Protein AF-A0A376G4F8-F1 (afdb_monomer_lite)

Sequence (61 aa):
MNDNRKKDALNYHSMGQPGKIAVVPTKPTNTQRDLSLAYSPGVAEPCLEIEKDPENAYKYM

Structure (mmCIF, N/CA/C/O backbone):
data_AF-A0A376G4F8-F1
#
_entry.id   AF-A0A376G4F8-F1
#
loop_
_atom_site.group_PDB
_atom_site.id
_atom_site.type_symbol
_atom_site.label_atom_id
_atom_site.label_alt_id
_atom_site.label_comp_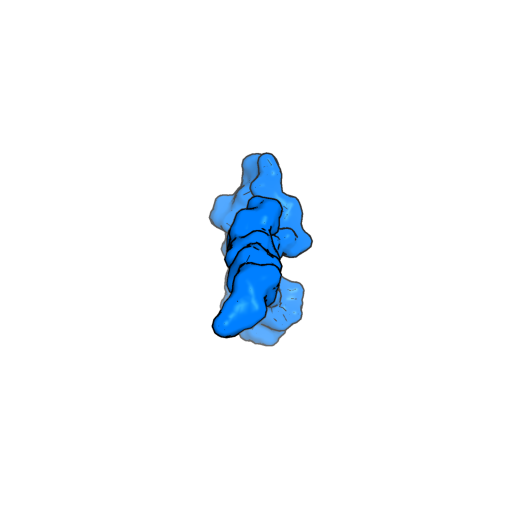id
_atom_site.label_asym_id
_atom_site.label_entity_id
_atom_site.label_seq_id
_atom_site.pdbx_PDB_ins_code
_atom_site.Cartn_x
_atom_site.Cartn_y
_atom_site.Cartn_z
_atom_site.occupancy
_atom_site.B_iso_or_equiv
_atom_site.auth_seq_id
_atom_site.auth_comp_id
_atom_site.auth_asym_id
_atom_site.auth_atom_id
_atom_site.pdbx_PDB_model_num
ATOM 1 N N . MET A 1 1 ? 4.299 -8.422 -40.488 1.00 55.75 1 MET A N 1
ATOM 2 C CA . MET A 1 1 ? 3.935 -7.536 -39.355 1.00 55.75 1 MET A CA 1
ATOM 3 C C . MET A 1 1 ? 5.045 -6.509 -39.234 1.00 55.75 1 MET A C 1
ATOM 5 O O . MET A 1 1 ? 6.182 -6.931 -39.200 1.00 55.75 1 MET A O 1
ATOM 9 N N . ASN A 1 2 ? 4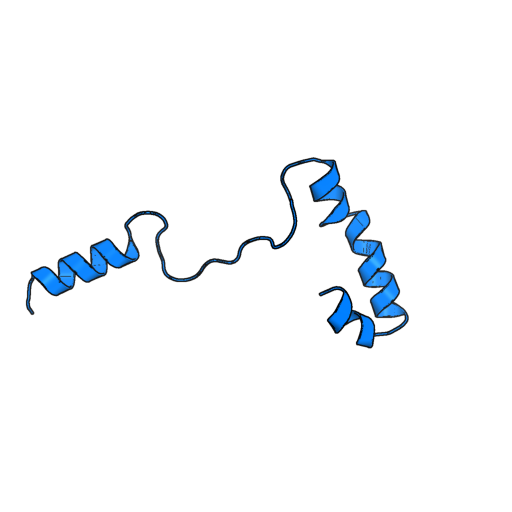.743 -5.207 -39.265 1.00 64.75 2 ASN A N 1
ATOM 10 C CA . ASN A 1 2 ? 5.758 -4.142 -39.277 1.00 64.75 2 ASN A CA 1
ATOM 11 C C . ASN A 1 2 ? 6.765 -4.320 -38.115 1.00 64.75 2 ASN A C 1
ATOM 13 O O . ASN A 1 2 ? 6.350 -4.204 -36.960 1.00 64.75 2 ASN A O 1
ATOM 17 N N . ASP A 1 3 ? 8.030 -4.645 -38.409 1.00 74.44 3 ASP A N 1
ATOM 18 C CA . ASP A 1 3 ? 9.037 -5.082 -37.419 1.00 74.44 3 ASP A CA 1
ATOM 19 C C . ASP A 1 3 ? 9.278 -4.053 -36.307 1.00 74.44 3 ASP A C 1
ATOM 21 O O . ASP A 1 3 ? 9.488 -4.417 -35.147 1.00 74.44 3 ASP A O 1
ATOM 25 N N . ASN A 1 4 ? 9.115 -2.768 -36.626 1.00 86.81 4 ASN A N 1
ATOM 26 C CA . ASN A 1 4 ? 9.197 -1.684 -35.649 1.00 86.81 4 ASN A CA 1
ATOM 27 C C . ASN A 1 4 ? 8.130 -1.808 -34.551 1.00 86.81 4 ASN A C 1
ATOM 29 O O . ASN A 1 4 ? 8.459 -1.719 -33.376 1.00 86.81 4 ASN A O 1
ATOM 33 N N . ARG A 1 5 ? 6.879 -2.164 -34.889 1.00 93.31 5 ARG A N 1
ATOM 34 C CA . ARG A 1 5 ? 5.804 -2.300 -33.883 1.00 93.31 5 ARG A CA 1
ATOM 35 C C . ARG A 1 5 ? 6.087 -3.404 -32.868 1.00 93.31 5 ARG A C 1
ATOM 37 O O . ARG A 1 5 ? 5.724 -3.273 -31.703 1.00 93.31 5 ARG A O 1
ATOM 44 N N . LYS A 1 6 ? 6.718 -4.499 -33.307 1.00 95.31 6 LYS A N 1
ATOM 45 C CA . LYS A 1 6 ? 7.103 -5.595 -32.411 1.00 95.31 6 LYS A CA 1
ATOM 46 C C . LYS A 1 6 ? 8.188 -5.127 -31.443 1.00 95.31 6 LYS A C 1
ATOM 48 O O . LYS A 1 6 ? 8.056 -5.345 -30.244 1.00 95.31 6 LYS A O 1
ATOM 53 N N . LYS A 1 7 ? 9.235 -4.475 -31.955 1.00 95.94 7 LYS A N 1
ATOM 54 C CA . LYS A 1 7 ? 10.334 -3.952 -31.135 1.00 95.94 7 LYS A CA 1
ATOM 55 C C . LYS A 1 7 ? 9.846 -2.898 -30.138 1.00 95.94 7 LYS A C 1
ATOM 57 O O . LYS A 1 7 ? 10.204 -2.974 -28.968 1.00 95.94 7 LYS A O 1
ATOM 62 N N . ASP A 1 8 ? 8.978 -1.990 -30.571 1.00 96.06 8 ASP A N 1
ATOM 63 C CA . ASP A 1 8 ? 8.426 -0.931 -29.723 1.00 96.06 8 ASP A CA 1
ATOM 64 C C . ASP A 1 8 ? 7.576 -1.501 -28.585 1.00 96.06 8 ASP A C 1
ATOM 66 O O . ASP A 1 8 ? 7.749 -1.098 -27.440 1.00 96.06 8 ASP A O 1
ATOM 70 N N . ALA A 1 9 ? 6.719 -2.491 -28.859 1.00 95.75 9 ALA A N 1
ATOM 71 C CA . ALA A 1 9 ? 5.921 -3.147 -27.822 1.00 95.75 9 ALA A CA 1
ATOM 72 C C . ALA A 1 9 ? 6.793 -3.893 -26.799 1.00 95.75 9 ALA A C 1
ATOM 74 O O . ALA A 1 9 ? 6.539 -3.828 -25.597 1.00 95.75 9 ALA A O 1
ATOM 75 N N . LEU A 1 10 ? 7.838 -4.584 -27.266 1.00 96.12 10 LEU A N 1
ATOM 76 C CA . LEU A 1 10 ? 8.775 -5.278 -26.381 1.00 96.12 10 LEU A CA 1
ATOM 77 C C . LEU A 1 10 ? 9.548 -4.286 -25.503 1.00 96.12 10 LEU A C 1
ATOM 79 O O . LEU A 1 10 ? 9.651 -4.495 -24.295 1.00 96.12 10 LEU A O 1
ATOM 83 N N . ASN A 1 11 ? 10.032 -3.187 -26.082 1.00 96.19 11 ASN A N 1
ATOM 84 C CA . ASN A 1 11 ? 10.727 -2.136 -25.342 1.00 96.19 11 ASN A CA 1
ATOM 85 C C . ASN A 1 11 ? 9.796 -1.452 -24.334 1.00 96.19 11 ASN A C 1
ATOM 87 O O . ASN A 1 11 ? 10.153 -1.319 -23.167 1.00 96.19 11 ASN A O 1
ATOM 91 N N . TYR A 1 12 ? 8.577 -1.103 -24.752 1.00 94.88 12 TYR A N 1
ATOM 92 C CA . TYR A 1 12 ? 7.551 -0.502 -23.900 1.00 94.88 12 TYR A CA 1
ATOM 93 C C . TYR A 1 12 ? 7.261 -1.337 -22.642 1.00 94.88 12 TYR A C 1
ATOM 95 O O . TYR A 1 12 ? 7.062 -0.776 -21.572 1.00 94.88 12 TYR A O 1
ATOM 103 N N . HIS A 1 13 ? 7.268 -2.670 -22.743 1.00 96.69 13 HIS A N 1
ATOM 104 C CA . HIS A 1 13 ? 6.993 -3.555 -21.607 1.00 96.69 13 HIS A CA 1
ATOM 105 C C . HIS A 1 13 ? 8.202 -3.913 -20.735 1.00 96.69 13 HIS A C 1
ATOM 107 O O . HIS A 1 13 ? 8.004 -4.499 -19.670 1.00 96.69 13 HIS A O 1
ATOM 113 N N . SER A 1 14 ? 9.428 -3.623 -21.176 1.00 95.62 14 SER A N 1
ATOM 114 C CA . SER A 1 14 ? 10.659 -4.091 -20.517 1.00 95.62 14 SER A CA 1
ATOM 115 C C . SER A 1 14 ? 11.566 -2.975 -20.010 1.00 95.62 14 SER A C 1
ATOM 117 O O . SER A 1 14 ? 12.326 -3.199 -19.070 1.00 95.62 14 SER A O 1
ATOM 119 N N . MET A 1 15 ? 11.520 -1.789 -20.617 1.00 94.75 15 MET A N 1
ATOM 120 C CA . MET A 1 15 ? 12.413 -0.693 -20.253 1.00 94.75 15 MET A CA 1
ATOM 121 C C . MET A 1 15 ? 12.004 -0.041 -18.926 1.00 94.75 15 MET A C 1
ATOM 123 O O . MET A 1 15 ? 10.835 0.250 -18.689 1.00 94.75 15 MET A O 1
ATOM 127 N N . GLY A 1 16 ? 12.993 0.243 -18.074 1.00 91.31 16 GLY A N 1
ATOM 128 C CA . GLY A 1 16 ? 12.776 0.829 -16.751 1.00 91.31 16 GLY A CA 1
ATOM 129 C C . GLY A 1 16 ? 12.267 -0.209 -15.751 1.00 91.31 16 GLY A C 1
ATOM 130 O O . GLY A 1 16 ? 13.039 -1.038 -15.277 1.00 91.31 16 GLY A O 1
ATOM 131 N N . GLN A 1 17 ? 10.977 -0.146 -15.426 1.00 91.88 17 GLN A N 1
ATOM 132 C CA . GLN A 1 17 ? 10.281 -1.121 -14.583 1.00 91.88 17 GLN A CA 1
ATOM 133 C C . GLN A 1 17 ? 9.366 -1.964 -15.483 1.00 91.88 17 GLN A C 1
ATOM 135 O O . GLN A 1 17 ? 8.425 -1.411 -16.054 1.00 91.88 17 GLN A O 1
ATOM 140 N N . PRO A 1 18 ? 9.630 -3.273 -15.645 1.00 95.81 18 PRO A N 1
ATOM 141 C CA . PRO A 1 18 ? 8.812 -4.126 -16.495 1.00 95.81 18 PRO A CA 1
ATOM 142 C C . PRO A 1 18 ? 7.345 -4.186 -16.059 1.00 95.81 18 PRO A C 1
ATOM 144 O O . PRO A 1 18 ? 7.030 -4.214 -14.870 1.00 95.81 18 PRO A O 1
ATOM 147 N N . GLY A 1 19 ? 6.447 -4.303 -17.037 1.00 93.50 19 GLY A N 1
ATOM 148 C CA . GLY A 1 19 ? 5.005 -4.375 -16.803 1.00 93.50 19 GLY A CA 1
ATOM 149 C C . GLY A 1 19 ? 4.283 -3.048 -17.038 1.00 93.50 19 GLY A C 1
ATOM 150 O O . GLY A 1 19 ? 4.772 -2.167 -17.734 1.00 93.50 19 GLY A O 1
ATOM 151 N N . LYS A 1 20 ? 3.044 -2.951 -16.545 1.00 94.69 20 LYS A N 1
ATOM 152 C CA . LYS A 1 20 ? 2.155 -1.789 -16.768 1.00 94.69 20 LYS A CA 1
ATOM 153 C C . LYS A 1 20 ? 1.577 -1.203 -15.487 1.00 94.69 20 LYS A C 1
ATOM 155 O O . LYS A 1 20 ? 1.136 -0.061 -15.488 1.00 94.69 20 LYS A O 1
ATOM 160 N N . ILE A 1 21 ? 1.503 -2.012 -14.437 1.00 95.44 21 ILE A N 1
ATOM 161 C CA . ILE A 1 21 ? 0.833 -1.675 -13.187 1.00 95.44 21 ILE A CA 1
ATOM 162 C C . ILE A 1 21 ? 1.816 -1.859 -12.041 1.00 95.44 21 ILE A C 1
ATOM 164 O O . ILE A 1 21 ? 2.634 -2.776 -12.066 1.00 95.44 21 ILE A O 1
ATOM 168 N N . ALA A 1 22 ? 1.707 -0.993 -11.043 1.00 95.25 22 ALA A N 1
ATOM 169 C CA . ALA A 1 22 ? 2.451 -1.076 -9.799 1.00 95.25 22 ALA A CA 1
ATOM 170 C C . ALA A 1 22 ? 1.529 -0.674 -8.644 1.00 95.25 22 ALA A C 1
ATOM 172 O O . ALA A 1 22 ? 0.644 0.166 -8.817 1.00 95.25 22 ALA A O 1
ATOM 173 N N . VAL A 1 23 ? 1.757 -1.266 -7.474 1.00 95.31 23 VAL A N 1
ATOM 174 C CA . VAL A 1 23 ? 1.162 -0.833 -6.207 1.00 95.31 23 VAL A CA 1
ATOM 175 C C . VAL A 1 23 ? 2.290 -0.258 -5.369 1.00 95.31 23 VAL A C 1
ATOM 177 O O . VAL A 1 23 ? 3.298 -0.927 -5.148 1.00 95.31 23 VAL A O 1
ATOM 180 N N . VAL A 1 24 ? 2.138 0.992 -4.943 1.00 95.19 24 VAL A N 1
ATOM 181 C CA . VAL A 1 24 ? 3.153 1.716 -4.174 1.00 95.19 24 VAL A CA 1
ATOM 182 C C . VAL A 1 24 ? 2.572 2.168 -2.833 1.00 95.19 24 VAL A C 1
ATOM 184 O O . VAL A 1 24 ? 1.401 2.554 -2.791 1.00 95.19 24 VAL A O 1
ATOM 187 N N . PRO A 1 25 ? 3.351 2.132 -1.736 1.00 96.25 25 PRO A N 1
ATOM 188 C CA . PRO A 1 25 ? 2.896 2.637 -0.444 1.00 96.25 25 PRO A CA 1
ATOM 189 C C . PRO A 1 25 ? 2.513 4.120 -0.514 1.00 96.25 25 PRO A C 1
ATOM 191 O O . PRO A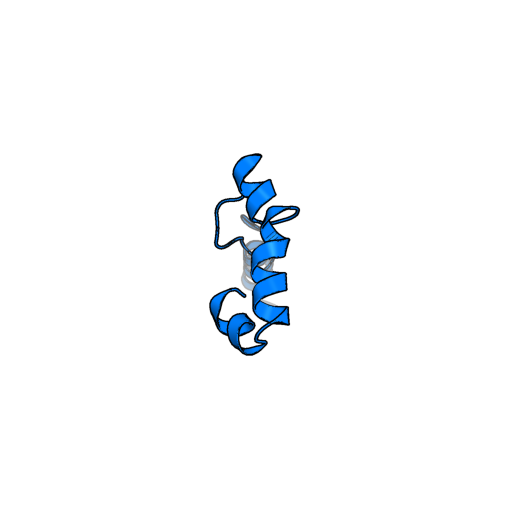 1 25 ? 3.208 4.923 -1.135 1.00 96.25 25 PRO A O 1
ATOM 194 N N . THR A 1 26 ? 1.430 4.502 0.164 1.00 96.69 26 THR A N 1
ATOM 195 C CA . THR A 1 26 ? 0.972 5.903 0.254 1.00 96.69 26 THR A CA 1
ATOM 196 C C . THR A 1 26 ? 1.548 6.648 1.464 1.00 96.69 26 THR A C 1
ATOM 198 O O . THR A 1 26 ? 1.398 7.868 1.572 1.00 96.69 26 THR A O 1
ATOM 201 N N . LYS A 1 27 ? 2.2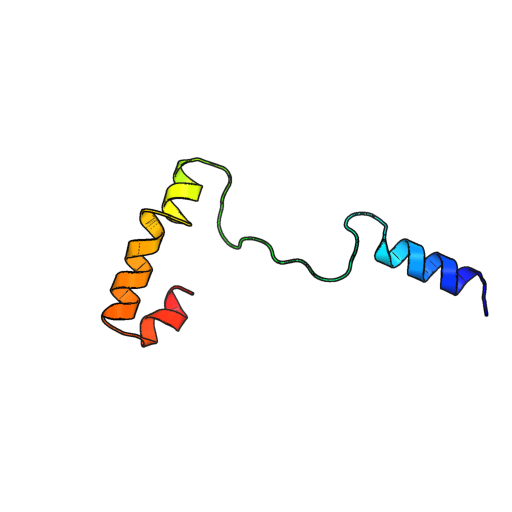06 5.931 2.384 1.00 95.44 27 LYS A N 1
ATOM 202 C CA . LYS A 1 27 ? 2.868 6.449 3.591 1.00 95.44 27 LYS A CA 1
ATOM 203 C C . LYS A 1 27 ? 4.332 5.982 3.629 1.00 95.44 27 LYS A C 1
ATOM 205 O O . LYS A 1 27 ? 4.642 4.971 2.999 1.00 95.44 27 LYS A O 1
ATOM 210 N N . PRO A 1 28 ? 5.233 6.691 4.337 1.00 96.75 28 PRO A N 1
ATOM 211 C CA . PRO A 1 28 ? 6.618 6.254 4.509 1.00 96.75 28 PRO A CA 1
ATOM 212 C C . PRO A 1 28 ? 6.712 4.843 5.099 1.00 96.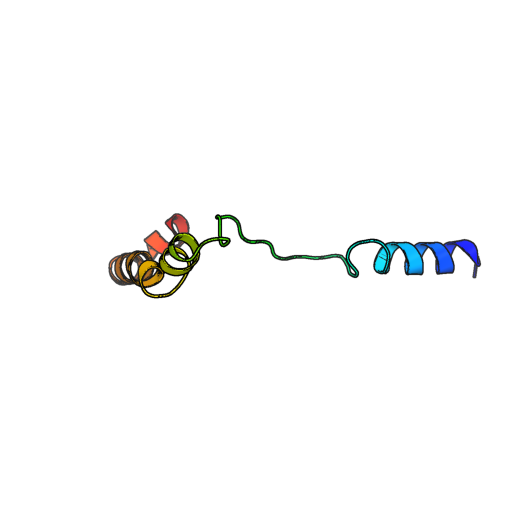75 28 PRO A C 1
ATOM 214 O O . PRO A 1 28 ? 5.933 4.496 5.982 1.00 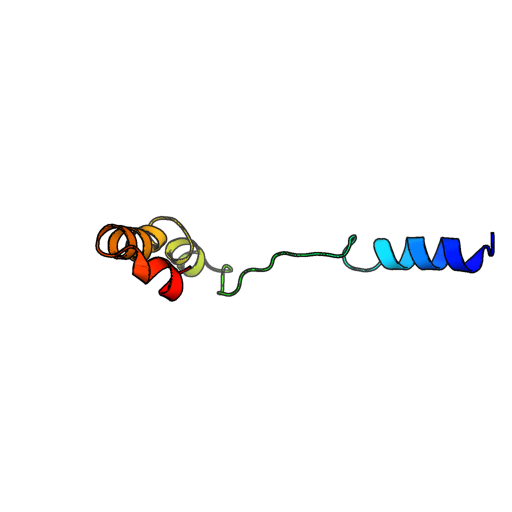96.75 28 PRO A O 1
ATOM 217 N N . THR A 1 29 ? 7.679 4.055 4.624 1.00 96.00 29 THR A N 1
ATOM 218 C CA . THR A 1 29 ? 7.964 2.682 5.091 1.00 96.00 29 THR A CA 1
ATOM 219 C C . THR A 1 29 ? 9.473 2.409 5.151 1.00 96.00 29 THR A C 1
ATOM 221 O O . THR A 1 29 ? 9.916 1.293 4.890 1.00 96.00 29 THR A O 1
ATOM 224 N N . ASN A 1 30 ? 10.287 3.436 5.426 1.00 96.88 30 ASN A N 1
ATOM 225 C CA . ASN A 1 30 ? 11.746 3.374 5.244 1.00 96.88 30 ASN A CA 1
ATOM 226 C C . ASN A 1 30 ? 12.516 3.177 6.554 1.00 96.88 30 ASN A C 1
ATOM 228 O O . ASN A 1 30 ? 13.695 2.829 6.531 1.00 96.88 30 ASN A O 1
ATOM 232 N N . THR A 1 31 ? 11.877 3.425 7.695 1.00 98.00 31 THR A N 1
ATOM 233 C CA . THR A 1 31 ? 12.497 3.309 9.016 1.00 98.00 31 THR A CA 1
ATOM 234 C C . THR A 1 31 ? 11.815 2.241 9.865 1.00 98.00 31 THR A C 1
ATOM 236 O O . THR A 1 31 ? 10.674 1.856 9.614 1.00 98.00 31 THR A O 1
ATOM 239 N N . GLN A 1 32 ? 12.488 1.792 10.929 1.00 97.62 32 GLN A N 1
ATOM 240 C CA . GLN A 1 32 ? 11.882 0.892 11.917 1.00 97.62 32 GLN A CA 1
ATOM 241 C C . GLN A 1 32 ? 10.588 1.478 12.495 1.00 97.62 32 GLN A C 1
ATOM 243 O O . GLN A 1 32 ? 9.605 0.765 12.657 1.00 97.62 32 GLN A O 1
ATOM 248 N N . ARG A 1 33 ? 10.578 2.788 12.770 1.00 97.31 33 ARG A N 1
ATOM 249 C CA . ARG A 1 33 ? 9.387 3.485 13.257 1.00 97.31 33 ARG A CA 1
ATOM 250 C C . ARG A 1 33 ? 8.251 3.422 12.240 1.00 97.31 33 ARG A C 1
ATOM 252 O O . ARG A 1 33 ? 7.126 3.144 12.635 1.00 97.31 33 ARG A O 1
ATOM 259 N N . ASP A 1 34 ? 8.545 3.657 10.964 1.00 97.44 34 ASP A N 1
ATOM 260 C CA . ASP A 1 34 ? 7.536 3.610 9.904 1.00 97.44 34 ASP A CA 1
ATOM 261 C C . ASP A 1 34 ? 6.923 2.213 9.778 1.00 97.44 34 ASP A C 1
ATOM 263 O O . ASP A 1 34 ? 5.704 2.073 9.722 1.00 97.44 34 ASP A O 1
ATOM 267 N N . LEU A 1 35 ? 7.758 1.170 9.801 1.00 97.12 35 LEU A N 1
ATOM 268 C CA . LEU A 1 35 ? 7.296 -0.218 9.731 1.00 97.12 35 LEU A CA 1
ATOM 269 C C . LEU A 1 35 ? 6.446 -0.603 10.948 1.00 97.12 35 LEU A C 1
ATOM 271 O O . LEU A 1 35 ? 5.413 -1.245 10.780 1.00 97.12 35 LEU A O 1
ATOM 275 N N . SER A 1 36 ? 6.824 -0.161 12.151 1.00 97.31 36 SER A N 1
ATOM 276 C CA . SER A 1 36 ? 6.030 -0.381 13.366 1.00 97.31 36 SER A CA 1
ATOM 277 C C . SER A 1 36 ? 4.672 0.324 13.344 1.00 97.31 36 SER A C 1
ATOM 279 O O . SER A 1 36 ? 3.782 -0.095 14.074 1.00 97.31 36 SER A O 1
ATOM 281 N N . LEU A 1 37 ? 4.507 1.395 12.556 1.00 97.19 37 LEU A N 1
ATOM 282 C CA . LEU A 1 37 ? 3.223 2.080 12.368 1.00 97.19 37 LEU A CA 1
ATOM 283 C C . LEU A 1 37 ? 2.390 1.441 11.251 1.00 97.19 37 LEU A C 1
ATOM 285 O O . LEU A 1 37 ? 1.183 1.291 11.402 1.00 97.19 37 LEU A O 1
ATOM 289 N N . ALA A 1 38 ? 3.029 1.078 10.135 1.00 96.75 38 ALA A N 1
ATOM 290 C CA . ALA A 1 38 ? 2.369 0.489 8.971 1.00 96.75 38 ALA A CA 1
ATOM 291 C C . ALA A 1 38 ? 1.951 -0.976 9.187 1.00 96.75 38 ALA A C 1
ATOM 293 O O . ALA A 1 38 ? 1.050 -1.469 8.513 1.00 96.75 38 ALA A O 1
ATOM 294 N N . TYR A 1 39 ? 2.615 -1.675 10.108 1.00 95.38 39 TYR A N 1
ATOM 295 C CA . TYR A 1 39 ? 2.340 -3.065 10.449 1.00 95.38 39 TYR A CA 1
ATOM 296 C C . TYR A 1 39 ? 2.255 -3.241 11.968 1.00 95.38 39 TYR A C 1
ATOM 298 O O . TYR A 1 39 ? 1.948 -2.301 12.698 1.00 95.38 39 TYR A O 1
ATOM 306 N N . SER A 1 40 ? 2.479 -4.452 12.473 1.00 94.50 40 SER A N 1
ATOM 307 C CA . SER A 1 40 ? 2.510 -4.706 13.909 1.00 94.50 40 SER A CA 1
ATOM 308 C C . SER A 1 40 ? 3.635 -3.912 14.600 1.00 94.50 40 SER A C 1
ATOM 310 O O . SER A 1 40 ? 4.775 -3.946 14.129 1.00 94.50 40 SER A O 1
ATOM 312 N N . PRO A 1 41 ? 3.359 -3.257 15.745 1.00 95.75 41 PRO A N 1
ATOM 313 C CA . PRO A 1 41 ? 2.084 -3.252 16.475 1.00 95.75 41 PRO A CA 1
ATOM 314 C C . PRO A 1 41 ? 1.074 -2.170 16.039 1.00 95.75 41 PRO A C 1
ATOM 316 O O . PRO A 1 41 ? -0.101 -2.301 16.359 1.00 95.75 41 PRO A O 1
ATOM 319 N N . GLY A 1 42 ? 1.486 -1.119 15.327 1.00 96.81 42 GLY A N 1
ATOM 320 C CA . GLY A 1 42 ? 0.678 0.082 15.081 1.00 96.81 42 GLY A CA 1
ATOM 321 C C . GLY A 1 42 ? -0.599 -0.128 14.267 1.00 96.81 42 GLY A C 1
ATOM 322 O O . GLY A 1 42 ? -1.593 0.546 14.523 1.00 96.81 42 GLY A O 1
ATOM 323 N N . VAL A 1 43 ? -0.621 -1.102 13.352 1.00 97.81 43 VAL A N 1
ATOM 324 C CA . VAL A 1 43 ? -1.818 -1.448 12.560 1.00 97.81 43 VAL A CA 1
ATOM 325 C C . VAL A 1 43 ? -2.995 -1.931 13.421 1.00 97.81 43 VAL A C 1
ATOM 327 O O . VAL A 1 43 ? -4.135 -1.901 12.970 1.00 97.81 43 VAL A O 1
ATOM 330 N N . ALA A 1 44 ? -2.753 -2.341 14.671 1.00 98.19 44 ALA A N 1
ATOM 331 C CA . ALA A 1 44 ? -3.817 -2.771 15.574 1.00 98.19 44 ALA A CA 1
ATOM 332 C C . ALA A 1 44 ? -4.806 -1.639 15.904 1.00 98.19 44 ALA A C 1
ATOM 334 O O . ALA A 1 44 ? -6.000 -1.897 16.012 1.00 98.19 44 ALA A O 1
ATOM 335 N N . GLU A 1 45 ? -4.341 -0.391 16.004 1.00 98.38 45 GLU A N 1
ATOM 336 C CA . GLU A 1 45 ? -5.188 0.752 16.370 1.00 98.38 45 GLU A CA 1
ATOM 337 C C . GLU A 1 45 ? -6.324 1.011 15.359 1.00 98.38 45 GLU A C 1
ATOM 339 O O . GLU A 1 45 ? -7.484 1.013 15.774 1.00 98.38 45 GLU A O 1
ATOM 344 N N . PRO A 1 46 ? -6.075 1.161 14.037 1.00 98.19 46 PRO A N 1
ATOM 345 C CA . PRO A 1 46 ? -7.171 1.291 13.079 1.00 98.19 46 PRO A CA 1
ATOM 346 C C . PRO A 1 46 ? -8.050 0.034 13.021 1.00 98.19 46 PRO A C 1
ATOM 348 O O . PRO A 1 46 ? -9.252 0.161 12.814 1.00 98.19 46 PRO A O 1
ATOM 351 N N . CYS A 1 47 ? -7.503 -1.168 13.248 1.00 98.31 47 CYS A N 1
ATOM 352 C CA . CYS A 1 47 ? -8.312 -2.390 13.316 1.00 98.31 47 CYS A CA 1
ATOM 353 C C . CYS A 1 47 ? -9.309 -2.369 14.485 1.00 98.31 47 CYS A C 1
ATOM 355 O O . CYS A 1 47 ? -10.472 -2.705 14.282 1.00 98.31 47 CYS A O 1
ATOM 357 N N . LEU A 1 48 ? -8.884 -1.945 15.679 1.00 98.62 48 LEU A N 1
ATOM 358 C CA . LEU A 1 48 ? -9.755 -1.831 16.854 1.00 98.62 48 LEU A CA 1
ATOM 359 C C . LEU A 1 48 ? -10.816 -0.734 16.681 1.00 98.62 48 LEU A C 1
ATOM 361 O O . LEU A 1 48 ? -11.939 -0.881 17.155 1.00 98.62 48 LEU A O 1
ATOM 365 N N . GLU A 1 49 ? -10.501 0.362 15.988 1.00 98.69 49 GLU A N 1
ATOM 366 C CA . GLU A 1 49 ? -11.498 1.394 15.666 1.00 98.69 49 GLU A CA 1
ATOM 367 C C . GLU A 1 49 ? -12.532 0.916 14.635 1.00 98.69 49 GLU A C 1
ATOM 369 O O . GLU A 1 49 ? -13.704 1.280 14.735 1.00 98.69 49 GLU A O 1
ATOM 374 N N . ILE A 1 50 ? -12.129 0.074 13.677 1.00 98.75 50 ILE A N 1
ATOM 375 C CA . ILE A 1 50 ? -13.039 -0.558 12.705 1.00 98.75 50 ILE A CA 1
ATOM 376 C C . ILE A 1 50 ? -13.896 -1.642 13.370 1.00 98.75 50 ILE A C 1
ATOM 378 O O . ILE A 1 50 ? -15.063 -1.799 13.026 1.00 98.75 50 ILE A O 1
ATOM 382 N N . GLU A 1 51 ? -13.349 -2.377 14.341 1.00 98.56 51 GLU A N 1
ATOM 383 C CA . GLU A 1 51 ? -14.121 -3.333 15.143 1.00 98.56 51 GLU A CA 1
ATOM 384 C C . GLU A 1 51 ? -15.263 -2.634 15.898 1.00 98.56 51 GLU A C 1
ATOM 386 O O . GLU A 1 51 ? -16.382 -3.146 15.938 1.00 98.56 51 GLU A O 1
ATOM 391 N N . LYS A 1 52 ? -14.994 -1.453 16.471 1.00 98.69 52 LYS A N 1
ATOM 392 C CA . LYS A 1 52 ? -16.001 -0.647 17.180 1.00 98.69 52 LYS A CA 1
ATOM 393 C C . LYS A 1 52 ? -17.044 -0.048 16.238 1.00 98.69 52 LYS A C 1
ATOM 395 O O . LYS A 1 52 ? -18.215 0.017 16.604 1.00 98.69 52 LYS A O 1
ATOM 400 N N . ASP A 1 53 ? -16.615 0.415 15.066 1.00 98.62 53 ASP A N 1
ATOM 401 C CA . ASP A 1 53 ? -17.476 1.004 14.041 1.00 98.62 53 ASP A CA 1
ATOM 402 C C . ASP A 1 53 ? -16.962 0.655 12.629 1.00 98.62 53 ASP A C 1
ATOM 404 O O . ASP A 1 53 ? -15.963 1.231 12.181 1.00 98.62 53 ASP A O 1
ATOM 408 N N . PRO A 1 54 ? -17.643 -0.250 11.897 1.00 98.50 54 PRO A N 1
ATOM 409 C CA . PRO A 1 54 ? -17.235 -0.663 10.556 1.00 98.50 54 PRO A CA 1
ATOM 410 C C . PRO A 1 54 ? -17.099 0.481 9.541 1.00 98.50 54 PRO A C 1
ATOM 412 O O . PRO A 1 54 ? -16.304 0.364 8.606 1.00 98.50 54 PRO A O 1
ATOM 415 N N . GLU A 1 55 ? -17.811 1.600 9.719 1.00 98.44 55 GLU A N 1
ATOM 416 C CA . GLU A 1 55 ? -17.721 2.755 8.812 1.00 98.44 55 GLU A CA 1
ATOM 417 C C . GLU A 1 55 ? -16.344 3.437 8.868 1.00 98.44 55 GLU A C 1
ATOM 419 O O . GLU A 1 55 ? -15.918 4.074 7.899 1.00 98.44 55 GLU A O 1
ATOM 424 N N . ASN A 1 56 ? -15.578 3.233 9.948 1.00 98.56 56 ASN A N 1
ATOM 425 C CA . ASN A 1 56 ? -14.199 3.711 10.043 1.00 98.56 56 ASN A CA 1
ATOM 426 C C . ASN A 1 56 ? -13.267 3.088 8.992 1.00 98.56 56 ASN A C 1
ATOM 428 O O . ASN A 1 56 ? -12.180 3.628 8.762 1.00 98.56 56 ASN A O 1
ATOM 432 N N . ALA A 1 57 ? -13.676 2.009 8.312 1.00 98.25 57 ALA A N 1
ATOM 433 C CA . ALA A 1 57 ? -12.919 1.446 7.200 1.00 98.25 57 ALA A CA 1
ATOM 434 C C . ALA A 1 57 ? -12.648 2.506 6.123 1.00 98.25 57 ALA A C 1
ATOM 436 O O . ALA A 1 57 ? -11.506 2.664 5.717 1.00 98.25 57 ALA A O 1
ATOM 437 N N . TYR A 1 58 ? -13.639 3.329 5.762 1.00 98.06 58 TYR A N 1
ATOM 438 C CA . TYR A 1 58 ? -13.480 4.386 4.751 1.00 98.06 58 TYR A CA 1
ATOM 439 C C . TYR A 1 58 ? -12.564 5.542 5.182 1.00 98.06 58 TYR A C 1
ATOM 441 O O . TYR A 1 58 ? -12.188 6.382 4.364 1.00 98.06 58 TYR A O 1
ATOM 449 N N . LYS A 1 59 ? -12.240 5.631 6.475 1.00 97.88 59 LYS A N 1
ATOM 450 C CA . LYS A 1 59 ? -11.388 6.682 7.037 1.00 97.88 59 LYS A CA 1
ATOM 451 C C . LYS A 1 59 ? -9.926 6.250 7.146 1.00 97.88 59 LYS A C 1
ATOM 453 O O . LYS A 1 59 ? -9.041 7.100 7.029 1.00 97.88 59 LYS A O 1
ATOM 458 N N . TYR A 1 60 ? -9.676 4.968 7.414 1.00 96.62 60 TYR A N 1
ATOM 459 C CA . TYR A 1 60 ? -8.345 4.449 7.742 1.00 96.62 60 TYR A CA 1
ATOM 460 C C . TYR A 1 60 ? -7.785 3.432 6.737 1.00 96.62 60 TYR A C 1
ATOM 462 O O . TYR A 1 60 ? -6.593 3.132 6.826 1.00 96.62 60 TYR A O 1
ATOM 470 N N . MET A 1 61 ? -8.599 2.940 5.797 1.00 88.31 61 MET A N 1
ATOM 471 C CA . MET A 1 61 ? -8.216 2.016 4.719 1.00 88.31 61 MET A CA 1
ATOM 472 C C . MET A 1 61 ? -8.497 2.642 3.353 1.00 88.31 61 MET A C 1
ATOM 474 O O . MET A 1 61 ? -7.617 2.515 2.473 1.00 88.31 61 MET A O 1
#

Organism: NCBI:txid343874

pLDDT: mean 94.71, std 7.34, range [55.75, 98.75]

Secondary structure (DSSP, 8-state):
--HHHHHHHHHHHHSSSSSS-----SS--SSHHHHHHHSTTTTHHHHHHHHH-GGGHHHH-

Foldseek 3Di:
DPVVVVVVVVCVQPPDDHDDDDDDDPDDDPDPVNVCCVDPPNVVVLVVVCVVPVVSVVVPD

InterPro domains:
  IPR012301 Malic enzyme, N-terminal domain [PF00390] (19-60)
  IPR037062 Malic enzyme, N-terminal domain superfamily [G3DSA:3.40.50.10380] (1-61)
  IPR046346 Aminoacid dehydrogenase-like, N-terminal domain superfamily [SSF53223] (9-60)
  IPR051674 Malate Decarboxylating Enzymes [PTHR43237] (2-60)

Radius of gyration: 20.41 Å; chains: 1; bounding box: 30×14×56 Å